Protein AF-A0A4Y2R521-F1 (afdb_monomer)

Foldseek 3Di:
DPPPPDPDPDDDLVLLVVLVVVCVVPVPDDLVVSCVVSVHDSVVSVVSVVCVVCSVPVVPPDDDVVVVVVVVVCVVVVCPPPDPVRDDDPVVVVVVVVVPPPDPPPDPDDDDDDDD

InterPro domains:
  IPR007889 DNA binding HTH domain, Psq-type [PF04218] (6-53)
  IPR009057 Homedomain-like superfamily [SSF46689] (5-58)

Organism: Araneus ventricosus (NCBI:txid182803)

Secondary structure (DSSP, 8-state):
------------HHHHHHHHHHHHT-TTS-HHHHHHHHT--HHHHHHHHHTHHHHHS-TTS---HHHHHHHHHHHHHHHTT--GGG---HHHHHHHHHHS-SS----TT-------

Sequence (116 aa):
MAGIERKLNVLSIDEKMKILKFLDGNPLMKESEIAVKFVVPASTISTIIKNREVVEHSESAFLPDSVCEEWIKDIPALVKGYEPKNIFSADEMGLFYQSVPDKTAMFKDESKAKFV

Solvent-accessible surface area (backbone atoms only — not comparable to full-atom values): 7660 Å² total; per-residue (Å²): 130,85,80,77,80,75,83,76,86,80,75,52,72,70,58,52,50,54,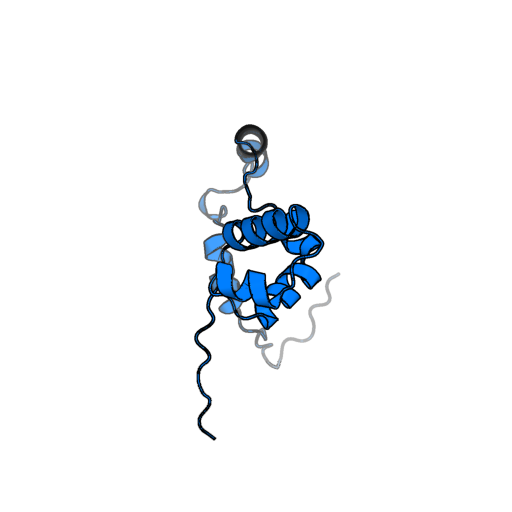51,50,56,51,43,72,76,37,83,86,63,54,63,64,60,51,16,62,75,69,76,39,60,45,71,55,53,55,50,49,62,75,43,37,66,61,63,75,64,45,72,82,73,69,73,54,67,68,60,55,56,55,54,59,68,47,46,66,65,73,50,61,91,60,58,79,93,74,66,74,64,72,80,63,48,59,62,50,59,75,67,50,67,99,60,78,80,72,65,96,75,77,74,76,82,75,84,127

Nearest PDB structures (foldseek):
  1hlv-assembly1_A  TM=6.014E-01  e=9.839E-03  Homo sapiens
  7fby-assembly1_A  TM=5.644E-01  e=4.546E-02  Pyrococcus horikoshii OT3
  7s03-assembly1_A-2  TM=7.501E-01  e=3.079E-01  Homo sapiens
  4a12-assembly1_B  TM=5.986E-01  e=2.543E-01  Staphylococcus aureus
  2cfx-assembly1_C  TM=4.123E-01  e=1.849E-01  Bacillus subtilis

Structure (mmCIF, N/CA/C/O backbone):
data_AF-A0A4Y2R521-F1
#
_entry.id   AF-A0A4Y2R521-F1
#
loop_
_atom_site.group_PDB
_atom_site.id
_atom_site.type_symbol
_atom_site.label_atom_id
_atom_site.label_alt_id
_atom_site.label_comp_id
_atom_site.label_asym_id
_atom_site.label_entity_id
_atom_site.label_seq_id
_atom_site.pdbx_PDB_ins_code
_atom_site.Cartn_x
_atom_site.Cartn_y
_atom_site.Cartn_z
_atom_site.occupancy
_atom_site.B_iso_or_equiv
_atom_site.auth_seq_id
_atom_site.auth_comp_id
_atom_site.auth_asym_id
_atom_site.auth_atom_id
_atom_site.pdbx_PDB_model_num
ATOM 1 N N . MET A 1 1 ? 1.689 -27.270 22.171 1.00 44.91 1 MET A N 1
ATOM 2 C CA . MET A 1 1 ? 0.480 -26.543 21.731 1.00 44.91 1 MET A CA 1
ATOM 3 C C . MET A 1 1 ? 0.561 -26.433 20.222 1.00 44.91 1 MET A C 1
ATOM 5 O O . MET A 1 1 ? 1.540 -25.875 19.745 1.00 44.91 1 MET A O 1
ATOM 9 N N . ALA A 1 2 ? -0.360 -27.059 19.486 1.00 47.50 2 ALA A N 1
ATOM 10 C CA . ALA A 1 2 ? -0.375 -26.975 18.027 1.00 47.50 2 ALA A CA 1
ATOM 11 C C . ALA A 1 2 ? -0.525 -25.503 17.617 1.00 47.50 2 ALA A C 1
ATOM 13 O O . ALA A 1 2 ? -1.413 -24.815 18.123 1.00 47.50 2 ALA A O 1
ATOM 14 N N . GLY A 1 3 ? 0.383 -25.008 16.773 1.00 54.81 3 GLY A N 1
ATOM 15 C CA . GLY A 1 3 ? 0.301 -23.657 16.237 1.00 54.81 3 GLY A CA 1
ATOM 16 C C . GLY A 1 3 ? -0.976 -23.533 15.419 1.00 54.81 3 GLY A C 1
ATOM 17 O O . GLY A 1 3 ? -1.097 -24.148 14.367 1.00 54.81 3 GLY A O 1
ATOM 18 N N . ILE A 1 4 ? -1.948 -22.783 15.931 1.00 64.44 4 ILE A N 1
ATOM 19 C CA . ILE A 1 4 ? -3.143 -22.417 15.176 1.00 64.44 4 ILE A CA 1
ATOM 20 C C . ILE A 1 4 ? -2.663 -21.469 14.080 1.00 64.44 4 ILE A C 1
ATOM 22 O O . ILE A 1 4 ? -2.290 -20.327 14.361 1.00 64.44 4 ILE A O 1
ATOM 26 N N . GLU A 1 5 ? -2.620 -21.954 12.842 1.00 58.66 5 GLU A N 1
ATOM 27 C CA . GLU A 1 5 ? -2.331 -21.119 11.684 1.00 58.66 5 GLU A CA 1
ATOM 28 C C . GLU A 1 5 ? -3.397 -20.024 11.598 1.00 58.66 5 GLU A C 1
ATOM 30 O O . GLU A 1 5 ? -4.580 -20.271 11.346 1.00 58.66 5 GLU A O 1
ATOM 35 N N . ARG A 1 6 ? -2.989 -18.783 11.870 1.00 59.66 6 ARG A N 1
ATOM 36 C CA . ARG A 1 6 ? -3.868 -17.626 11.728 1.00 59.66 6 ARG A CA 1
ATOM 37 C C . ARG A 1 6 ? -4.094 -17.392 10.238 1.00 59.66 6 ARG A C 1
ATOM 39 O O . ARG A 1 6 ? -3.185 -16.928 9.555 1.00 59.66 6 ARG A O 1
ATOM 46 N N . LYS A 1 7 ? -5.309 -17.647 9.744 1.00 62.16 7 LYS A N 1
ATOM 47 C CA . LYS A 1 7 ? -5.750 -17.111 8.449 1.00 62.16 7 LYS A CA 1
ATOM 48 C C . LYS A 1 7 ? -5.759 -15.586 8.554 1.00 62.16 7 LYS A C 1
ATOM 50 O O . LYS A 1 7 ? -6.580 -15.014 9.268 1.00 62.16 7 LYS A O 1
ATOM 55 N N . 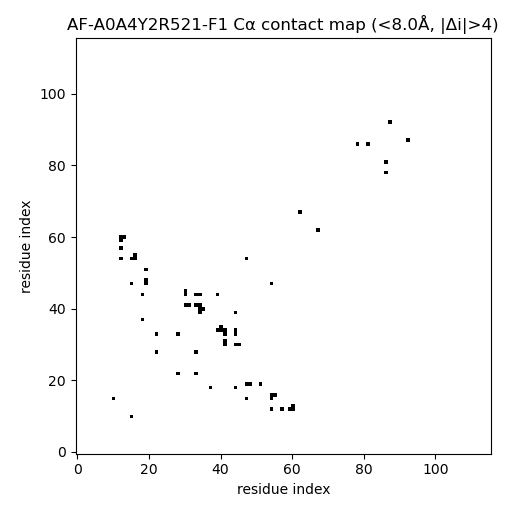LEU A 1 8 ? -4.790 -14.936 7.917 1.00 59.72 8 LEU A N 1
ATOM 56 C CA . LEU A 1 8 ? -4.723 -13.482 7.854 1.00 59.72 8 LEU A CA 1
ATOM 57 C C . LEU A 1 8 ? -5.779 -12.995 6.857 1.00 59.72 8 LEU A C 1
ATOM 59 O O . LEU A 1 8 ? -5.669 -13.261 5.664 1.00 59.72 8 LEU A O 1
ATOM 63 N N . ASN A 1 9 ? -6.788 -12.270 7.343 1.00 68.25 9 ASN A N 1
ATOM 64 C CA . ASN A 1 9 ? -7.682 -11.499 6.480 1.00 68.25 9 ASN A CA 1
ATOM 65 C C . ASN A 1 9 ? -6.913 -10.263 6.003 1.00 68.25 9 ASN A C 1
ATOM 67 O O . ASN A 1 9 ? -6.845 -9.248 6.699 1.00 68.25 9 ASN A O 1
ATOM 71 N N . VAL A 1 10 ? -6.253 -10.391 4.853 1.00 72.94 10 VAL A N 1
ATOM 72 C CA . VAL A 1 10 ? -5.493 -9.301 4.242 1.00 72.94 10 VAL A CA 1
ATOM 73 C C . VAL A 1 10 ? -6.483 -8.308 3.638 1.00 72.94 10 VAL A C 1
ATOM 75 O O . VAL A 1 10 ? -7.135 -8.609 2.647 1.00 72.94 10 VAL A O 1
ATOM 78 N N . LEU A 1 11 ? -6.597 -7.134 4.258 1.00 78.56 11 LEU A N 1
ATOM 79 C CA . LEU A 1 11 ? -7.381 -6.010 3.740 1.00 78.56 11 LEU A CA 1
ATOM 80 C C . LEU A 1 11 ? -6.610 -5.297 2.626 1.00 78.56 11 LEU A C 1
ATOM 82 O O . LEU A 1 11 ? -5.435 -4.949 2.818 1.00 78.56 11 LEU A O 1
ATOM 86 N N . SER A 1 12 ? -7.289 -5.027 1.513 1.00 83.31 12 SER A N 1
ATOM 87 C CA . SER A 1 12 ? -6.773 -4.196 0.424 1.00 83.31 12 SER A CA 1
ATOM 88 C C . SER A 1 12 ? -6.539 -2.754 0.892 1.00 83.31 12 SER A C 1
ATOM 90 O O . SER A 1 12 ? -7.169 -2.272 1.839 1.00 83.31 12 SER A O 1
ATOM 92 N N . ILE A 1 13 ? -5.629 -2.043 0.223 1.00 81.88 13 ILE A N 1
ATOM 93 C CA . ILE A 1 13 ? -5.374 -0.612 0.458 1.00 81.88 13 ILE A CA 1
ATOM 94 C C . ILE A 1 13 ? -6.671 0.193 0.281 1.00 81.88 13 ILE A C 1
ATOM 96 O O . ILE A 1 13 ? -6.996 1.021 1.132 1.00 81.88 13 ILE A O 1
ATOM 100 N N . ASP A 1 14 ? -7.478 -0.137 -0.730 1.00 81.06 14 ASP A N 1
ATOM 101 C CA . ASP A 1 14 ? -8.766 0.519 -0.986 1.00 81.06 14 ASP A CA 1
ATOM 102 C C . ASP A 1 14 ? -9.759 0.3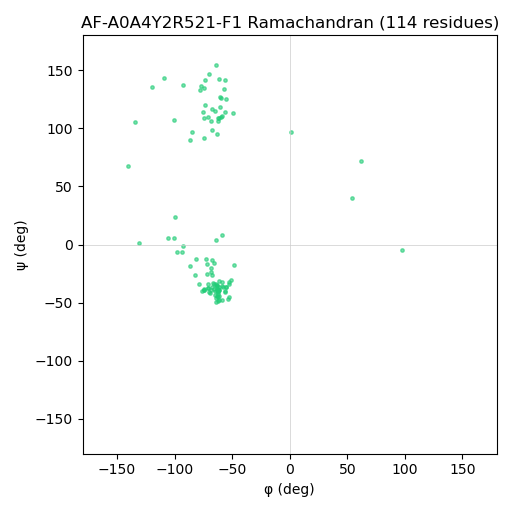49 0.168 1.00 81.06 14 ASP A C 1
ATOM 104 O O . ASP A 1 14 ? -10.508 1.266 0.510 1.00 81.06 14 ASP A O 1
ATOM 108 N N . GLU A 1 15 ? -9.782 -0.833 0.784 1.00 84.12 15 GLU A N 1
ATOM 109 C CA . GLU A 1 15 ? -10.661 -1.130 1.917 1.00 84.12 15 GLU A CA 1
ATOM 110 C C . GLU A 1 15 ? -10.231 -0.347 3.156 1.00 84.12 15 GLU A C 1
ATOM 112 O O . GLU A 1 15 ? -11.071 0.247 3.834 1.00 84.12 15 GLU A O 1
ATOM 117 N N . LYS A 1 16 ? -8.920 -0.264 3.411 1.00 87.56 16 LYS A N 1
ATOM 118 C CA . LYS A 1 16 ? -8.363 0.552 4.498 1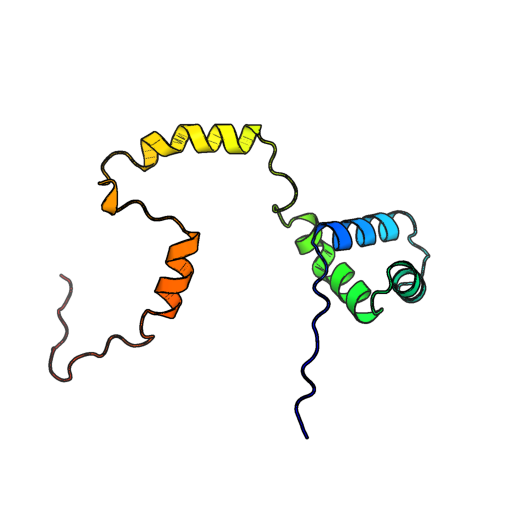.00 87.56 16 LYS A CA 1
ATOM 119 C C . LYS A 1 16 ? -8.663 2.042 4.288 1.00 87.56 16 LYS A C 1
ATOM 121 O O . LYS A 1 16 ? -9.059 2.711 5.238 1.00 87.56 16 LYS A O 1
ATOM 126 N N . MET A 1 17 ? -8.576 2.543 3.054 1.00 85.06 17 MET A N 1
ATOM 127 C CA . MET A 1 17 ? -8.919 3.931 2.712 1.00 85.06 17 MET A CA 1
ATOM 128 C C . MET A 1 17 ? -10.411 4.235 2.887 1.00 85.06 17 MET A C 1
ATOM 130 O O . MET A 1 17 ? -10.770 5.310 3.365 1.00 85.06 17 MET A O 1
ATOM 134 N N . LYS A 1 18 ? -11.303 3.294 2.550 1.00 88.25 18 LYS A N 1
ATOM 135 C CA . LYS A 1 18 ? -12.746 3.435 2.826 1.00 88.25 18 LYS A CA 1
ATOM 136 C C . LYS A 1 18 ? -13.027 3.535 4.326 1.00 88.25 18 LYS A C 1
ATOM 138 O O . LYS A 1 18 ? -13.860 4.344 4.727 1.00 88.25 18 LYS A O 1
ATOM 143 N N . ILE A 1 19 ? -12.322 2.749 5.141 1.00 88.56 19 ILE A N 1
ATOM 144 C CA . ILE A 1 19 ? -12.429 2.794 6.605 1.00 88.56 19 ILE A CA 1
ATOM 145 C C . ILE A 1 19 ? -11.957 4.153 7.143 1.00 88.56 19 ILE A C 1
ATOM 147 O O . ILE A 1 19 ? -12.672 4.757 7.939 1.00 88.56 19 ILE A O 1
ATOM 151 N N . LEU A 1 20 ? -10.809 4.666 6.678 1.00 87.62 20 LEU A N 1
ATOM 152 C CA . LEU A 1 20 ? -10.283 5.977 7.089 1.00 87.62 20 LEU A CA 1
ATOM 153 C C . LEU A 1 20 ? -11.231 7.126 6.717 1.00 87.62 20 LEU A C 1
ATOM 155 O O . LEU A 1 20 ? -11.622 7.899 7.584 1.00 87.62 20 LEU A O 1
ATOM 159 N N . LYS A 1 21 ? -11.728 7.166 5.474 1.00 88.06 21 LYS A N 1
ATOM 160 C CA . LYS A 1 21 ? -12.721 8.173 5.051 1.00 88.06 21 LYS A CA 1
ATOM 161 C C . LYS A 1 21 ? -13.994 8.134 5.901 1.00 88.06 21 LYS A C 1
ATOM 163 O O . LYS A 1 21 ? -14.605 9.167 6.165 1.00 88.06 21 LYS A O 1
ATOM 168 N N . PHE A 1 22 ? -14.418 6.939 6.314 1.00 87.25 22 PHE A N 1
ATOM 169 C CA . PHE A 1 22 ? -15.591 6.774 7.167 1.00 87.25 22 PHE A CA 1
ATOM 170 C C . PHE A 1 22 ? -15.344 7.260 8.604 1.00 87.25 22 PHE A C 1
ATOM 172 O O . PHE A 1 22 ? -16.244 7.854 9.200 1.00 87.25 22 PHE A O 1
ATOM 179 N N . LEU A 1 23 ? -14.139 7.029 9.138 1.00 85.56 23 LEU A N 1
ATOM 180 C CA . LEU A 1 23 ? -13.688 7.547 10.433 1.00 85.56 23 LEU A CA 1
ATOM 181 C C . LEU A 1 23 ? -13.658 9.079 10.440 1.00 85.56 23 LEU A C 1
ATOM 183 O O . LEU A 1 23 ? -14.244 9.690 11.331 1.00 85.56 23 LEU A O 1
ATOM 187 N N . ASP A 1 24 ? -13.066 9.693 9.415 1.00 86.44 24 ASP A N 1
ATOM 188 C CA . ASP A 1 24 ? -12.959 11.154 9.306 1.00 86.44 24 ASP A CA 1
ATOM 189 C C . ASP A 1 24 ? -14.334 11.829 9.195 1.00 86.44 24 ASP A C 1
ATOM 191 O O . ASP A 1 24 ? -14.564 12.899 9.759 1.00 86.44 24 ASP A O 1
ATOM 195 N N . GLY A 1 25 ? -15.288 11.178 8.521 1.00 85.81 25 GLY A N 1
ATOM 196 C CA . GLY A 1 25 ? -16.676 11.636 8.447 1.00 85.81 25 GLY A CA 1
ATOM 197 C C . GLY A 1 25 ? -17.484 11.450 9.740 1.00 85.81 25 GLY A C 1
ATOM 198 O O . GLY A 1 25 ? -18.584 11.990 9.839 1.00 85.81 25 GLY A O 1
ATOM 199 N N . ASN A 1 26 ? -16.983 10.686 10.720 1.00 84.12 26 ASN A N 1
ATOM 200 C CA . ASN A 1 26 ? -17.700 10.343 11.955 1.00 84.12 26 ASN A CA 1
A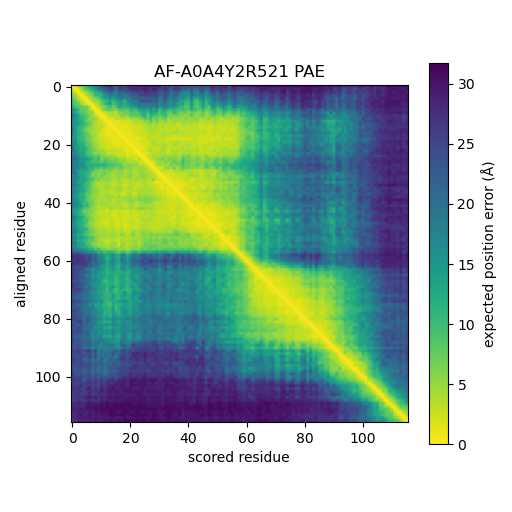TOM 201 C C . ASN A 1 26 ? -16.770 10.353 13.189 1.00 84.12 26 ASN A C 1
ATOM 203 O O . ASN A 1 26 ? -16.570 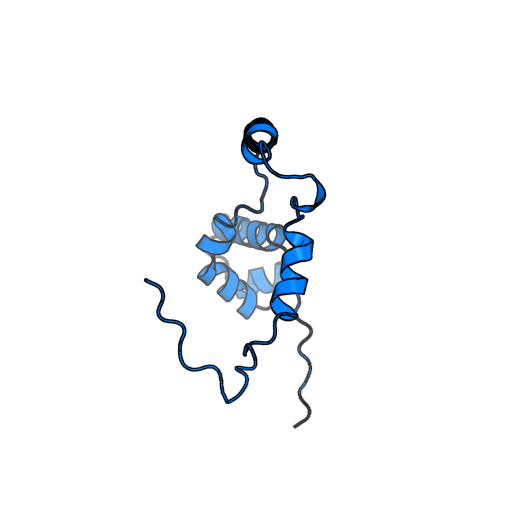9.311 13.820 1.00 84.12 26 ASN A O 1
ATOM 207 N N . PRO A 1 27 ? -16.258 11.524 13.610 1.00 80.25 27 PRO A N 1
ATOM 208 C CA . PRO A 1 27 ? -15.209 11.631 14.633 1.00 80.25 27 PRO A CA 1
ATOM 209 C C . PRO A 1 27 ? -15.617 11.165 16.044 1.00 80.25 27 PRO A C 1
ATOM 211 O O . PRO A 1 27 ? -14.759 10.946 16.893 1.00 80.25 27 PRO A O 1
ATOM 214 N N . LEU A 1 28 ? -16.918 11.025 16.322 1.00 79.12 28 LEU A N 1
ATOM 215 C CA . LEU A 1 28 ? -17.444 10.587 17.624 1.00 79.12 28 LEU A CA 1
ATOM 216 C C . LEU A 1 28 ? -17.785 9.089 17.671 1.00 79.12 28 LEU A C 1
ATOM 218 O O . LEU A 1 28 ? -18.161 8.576 18.727 1.00 79.12 28 LEU A O 1
ATOM 222 N N . MET A 1 29 ? -17.707 8.390 16.537 1.00 79.19 29 MET A N 1
ATOM 223 C CA . MET A 1 29 ? -18.085 6.984 16.455 1.00 79.19 29 MET A CA 1
ATOM 224 C C . MET A 1 29 ? -16.983 6.105 17.047 1.00 79.19 29 MET A C 1
ATOM 226 O O . MET A 1 29 ? -15.796 6.303 16.797 1.00 79.19 29 MET A O 1
ATOM 230 N N . LYS A 1 30 ? -17.369 5.111 17.848 1.00 85.50 30 LYS A N 1
ATOM 231 C CA . LYS A 1 30 ? -16.403 4.211 18.487 1.00 85.50 30 LYS A CA 1
ATOM 232 C C . LYS A 1 30 ? -15.821 3.240 17.463 1.00 85.50 30 LYS A C 1
ATOM 234 O O . LYS A 1 30 ? -16.556 2.677 16.651 1.00 85.50 30 LYS A O 1
ATOM 239 N N . GLU A 1 31 ? -14.527 2.940 17.583 1.00 83.62 31 GLU A N 1
ATOM 240 C CA . GLU A 1 31 ? -13.840 1.937 16.749 1.00 83.62 31 GLU A CA 1
ATOM 241 C C . GLU A 1 31 ? -14.564 0.579 16.756 1.00 83.62 31 GLU A C 1
ATOM 243 O O . GLU A 1 31 ? -14.624 -0.103 15.735 1.00 83.62 31 GLU A O 1
ATOM 248 N N . SER A 1 32 ? -15.183 0.211 17.884 1.00 80.00 32 SER A N 1
ATOM 249 C CA . SER A 1 32 ? -15.979 -1.012 18.030 1.00 80.00 32 SER A CA 1
ATOM 250 C C . SER A 1 32 ? -17.227 -1.043 17.146 1.00 80.00 32 SER A C 1
ATOM 252 O O . SER A 1 32 ? -17.622 -2.107 16.686 1.00 80.00 32 SER A O 1
ATOM 254 N N . GLU A 1 33 ? -17.864 0.101 16.902 1.00 84.81 33 GLU A N 1
ATOM 255 C CA . GLU A 1 33 ? -19.058 0.182 16.053 1.00 84.81 33 GLU A CA 1
ATOM 256 C C . GLU A 1 33 ? -18.678 0.142 14.567 1.00 84.81 33 GLU A C 1
ATOM 258 O O . GLU A 1 33 ? -19.378 -0.454 13.749 1.00 84.81 33 GLU A O 1
ATOM 263 N N . ILE A 1 34 ? -17.525 0.715 14.222 1.00 85.00 34 ILE A N 1
ATOM 264 C CA . ILE A 1 34 ? -16.956 0.678 12.869 1.00 85.00 34 ILE A CA 1
ATOM 265 C C . ILE A 1 34 ? -16.468 -0.735 12.537 1.00 85.00 34 ILE A C 1
ATOM 267 O O . ILE A 1 34 ? -16.746 -1.244 11.454 1.00 85.00 34 ILE A O 1
ATOM 271 N N . ALA A 1 35 ? -15.836 -1.412 13.492 1.00 86.81 35 ALA A N 1
ATOM 272 C CA . ALA A 1 35 ? -15.458 -2.817 13.389 1.00 86.81 35 ALA A CA 1
ATOM 273 C C . ALA A 1 35 ? -16.647 -3.712 12.996 1.00 86.81 35 ALA A C 1
ATOM 275 O O . ALA A 1 35 ? -16.541 -4.530 12.081 1.00 86.81 35 ALA A O 1
ATOM 276 N N . VAL A 1 36 ? -17.810 -3.499 13.625 1.00 87.00 36 VAL A N 1
ATOM 277 C CA . VAL A 1 36 ? -19.049 -4.216 13.287 1.00 87.00 36 VAL A CA 1
ATOM 278 C C . VAL A 1 36 ? -19.517 -3.882 11.869 1.00 87.00 36 VAL A C 1
ATOM 280 O O . VAL A 1 36 ? -19.872 -4.792 11.124 1.00 87.00 36 VAL A O 1
ATOM 283 N N . LYS A 1 37 ? -19.477 -2.604 11.463 1.00 86.38 37 LYS A N 1
ATOM 284 C CA . LYS A 1 37 ? -19.897 -2.175 10.116 1.00 86.38 37 LYS A CA 1
ATOM 285 C C . LYS A 1 37 ? -19.054 -2.771 8.994 1.00 86.38 37 LYS A C 1
ATOM 287 O O . LYS A 1 37 ? -19.602 -3.139 7.961 1.00 86.38 37 LYS A O 1
ATOM 292 N N . PHE A 1 38 ? -17.741 -2.849 9.188 1.00 85.94 38 PHE A N 1
ATOM 293 C CA . PHE A 1 38 ? -16.818 -3.359 8.174 1.00 85.94 38 PHE A CA 1
ATOM 294 C C . PHE A 1 38 ? -16.547 -4.864 8.310 1.00 85.94 38 PHE A C 1
ATOM 296 O O . PHE A 1 38 ? -15.836 -5.417 7.481 1.00 85.94 38 PHE A O 1
ATOM 303 N N . VAL A 1 39 ? -17.122 -5.544 9.314 1.00 84.31 39 VAL A N 1
ATOM 304 C CA . VAL A 1 39 ? -16.843 -6.961 9.635 1.00 84.31 39 VAL A CA 1
ATOM 305 C C . VAL A 1 39 ? -15.335 -7.192 9.827 1.00 84.31 39 VAL A C 1
ATOM 307 O O . VAL A 1 39 ? -14.746 -8.184 9.400 1.00 84.31 39 VAL A O 1
ATOM 310 N N . VAL A 1 40 ? -14.686 -6.230 10.479 1.00 84.31 40 VAL A N 1
ATOM 311 C CA . VAL A 1 40 ? -13.244 -6.206 10.726 1.00 84.31 40 VAL A CA 1
ATOM 312 C C . VAL A 1 40 ? -13.026 -6.181 12.236 1.00 84.31 40 VAL A C 1
ATOM 314 O O . VAL A 1 40 ? -13.697 -5.417 12.924 1.00 84.31 40 VAL A O 1
ATOM 317 N N . PRO A 1 41 ? -12.101 -6.981 12.797 1.00 86.19 41 PRO A N 1
ATOM 318 C CA . PRO A 1 41 ? -11.813 -6.931 14.226 1.00 86.19 41 PRO A CA 1
ATOM 319 C C . PRO A 1 41 ? -11.420 -5.521 14.680 1.00 86.19 41 PRO A C 1
ATOM 321 O O . PRO A 1 41 ? -10.656 -4.837 13.999 1.00 86.19 41 PRO A O 1
ATOM 324 N N . ALA A 1 42 ? -11.870 -5.107 15.867 1.00 85.81 42 ALA A N 1
ATOM 325 C CA . ALA A 1 42 ? -11.536 -3.789 16.419 1.00 85.81 42 ALA A CA 1
ATOM 326 C C . ALA A 1 42 ? -10.017 -3.552 16.494 1.00 85.81 42 ALA A C 1
ATOM 328 O O . ALA A 1 42 ? -9.547 -2.470 16.166 1.00 85.81 42 ALA A O 1
ATOM 329 N N . SER A 1 43 ? -9.238 -4.597 16.799 1.00 86.00 43 SER A N 1
ATOM 330 C CA . SER A 1 43 ? -7.771 -4.550 16.772 1.00 86.00 43 SER A CA 1
ATOM 331 C C . SER A 1 43 ? -7.210 -4.106 15.419 1.00 86.00 43 SER A C 1
ATOM 333 O O . SER A 1 43 ? -6.216 -3.391 15.367 1.00 86.00 43 SER A O 1
ATOM 335 N N . THR A 1 44 ? -7.846 -4.521 14.324 1.00 87.94 44 THR A N 1
ATOM 336 C CA . THR A 1 44 ? -7.429 -4.185 12.964 1.00 87.94 44 THR A CA 1
ATOM 337 C C . THR A 1 44 ? -7.766 -2.737 12.626 1.00 87.94 44 THR A C 1
ATOM 339 O O . THR A 1 44 ? -6.935 -2.065 12.022 1.00 87.94 44 THR A 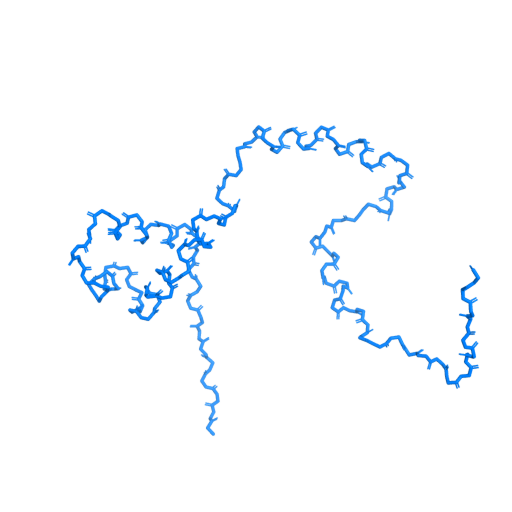O 1
ATOM 342 N N . ILE A 1 45 ? -8.920 -2.228 13.070 1.00 89.69 45 ILE A N 1
ATOM 343 C CA . ILE A 1 45 ? -9.271 -0.804 12.948 1.00 89.69 45 ILE A CA 1
ATOM 344 C C . ILE A 1 45 ? -8.230 0.060 13.672 1.00 89.69 45 ILE A C 1
ATOM 346 O O . ILE A 1 45 ? -7.672 0.972 13.066 1.00 89.69 45 ILE A O 1
ATOM 350 N N . SER A 1 46 ? -7.871 -0.286 14.912 1.00 89.88 46 SER A N 1
ATOM 351 C CA . SER A 1 46 ? -6.847 0.452 15.661 1.00 89.88 46 SER A CA 1
ATOM 352 C C . SER A 1 46 ? -5.475 0.403 14.976 1.00 89.88 46 SER A C 1
ATOM 354 O O . SER A 1 46 ? -4.743 1.391 14.976 1.00 89.88 46 SER A O 1
ATOM 356 N N . THR A 1 47 ? -5.094 -0.733 14.378 1.00 89.19 47 THR A N 1
ATOM 357 C CA . THR A 1 47 ? -3.848 -0.835 13.598 1.00 89.19 47 THR A CA 1
ATOM 358 C C . THR A 1 47 ? -3.886 0.042 12.346 1.00 89.19 47 THR A C 1
ATOM 360 O O . THR A 1 47 ? -2.880 0.673 12.032 1.00 89.19 47 THR A O 1
ATOM 363 N N . ILE A 1 48 ? -5.022 0.113 11.647 1.00 88.19 48 ILE A N 1
ATOM 364 C CA . ILE A 1 48 ? -5.196 0.980 10.472 1.00 88.19 48 ILE A CA 1
ATOM 365 C C . ILE A 1 48 ? -5.058 2.452 10.868 1.00 88.19 48 ILE A C 1
ATOM 367 O O . ILE A 1 48 ? -4.335 3.180 10.200 1.00 88.19 48 ILE A O 1
ATOM 371 N N . ILE A 1 49 ? -5.668 2.868 11.981 1.00 88.25 49 ILE A N 1
ATOM 372 C CA . ILE A 1 49 ? -5.565 4.243 12.496 1.00 88.25 49 ILE A CA 1
ATOM 373 C C . ILE A 1 49 ? -4.116 4.584 12.864 1.00 88.25 49 ILE A C 1
ATOM 375 O O . ILE A 1 49 ? -3.613 5.641 12.491 1.00 88.25 49 ILE A O 1
ATOM 379 N N . LYS A 1 50 ? -3.411 3.674 13.551 1.00 89.62 50 LYS A N 1
ATOM 380 C CA . LYS A 1 50 ? -1.991 3.858 13.906 1.00 89.62 50 LYS A CA 1
ATOM 381 C C . LYS A 1 50 ? -1.088 3.986 12.681 1.00 89.62 50 LYS A C 1
ATOM 383 O O . LYS A 1 50 ? -0.141 4.759 12.710 1.00 89.62 50 LYS A O 1
ATOM 388 N N . ASN A 1 51 ? -1.394 3.245 11.619 1.00 86.50 51 ASN A N 1
ATOM 389 C CA . ASN A 1 51 ? -0.637 3.248 10.371 1.00 86.50 51 ASN A CA 1
ATOM 390 C C . ASN A 1 51 ? -1.293 4.128 9.291 1.00 86.50 51 ASN A C 1
ATOM 392 O O . ASN A 1 51 ? -1.066 3.890 8.105 1.00 86.50 51 ASN A O 1
ATOM 396 N N . ARG A 1 52 ? -2.112 5.123 9.673 1.00 86.12 52 ARG A N 1
ATOM 397 C CA . ARG A 1 52 ? -2.893 5.934 8.722 1.00 86.12 52 ARG A CA 1
ATOM 398 C C . ARG A 1 52 ? -2.032 6.617 7.669 1.00 86.12 52 ARG A C 1
ATOM 400 O O . ARG A 1 52 ? -2.387 6.585 6.502 1.00 86.12 52 ARG A O 1
ATOM 407 N N . GLU A 1 53 ? -0.870 7.138 8.059 1.00 82.75 53 GLU A N 1
ATOM 408 C CA . GLU A 1 53 ? 0.041 7.819 7.136 1.00 82.75 53 GLU A CA 1
ATOM 409 C C . GLU A 1 53 ? 0.539 6.864 6.055 1.00 82.75 53 GLU A C 1
ATOM 411 O O . GLU A 1 53 ? 0.540 7.208 4.881 1.00 82.75 53 GLU A O 1
ATOM 416 N N . VAL A 1 54 ? 0.887 5.635 6.434 1.00 83.12 54 VAL A N 1
ATOM 417 C CA . VAL A 1 54 ? 1.342 4.606 5.495 1.00 83.12 54 VAL A CA 1
ATOM 418 C C . VAL A 1 54 ? 0.218 4.189 4.546 1.00 83.12 54 VAL A C 1
ATOM 420 O O . VAL A 1 54 ? 0.490 3.873 3.398 1.00 83.12 54 VAL A O 1
ATOM 423 N N . VAL A 1 55 ? -1.038 4.186 4.999 1.00 80.81 55 VAL A N 1
ATOM 424 C CA . VAL A 1 55 ? -2.201 3.849 4.159 1.00 80.81 55 VAL A CA 1
ATOM 425 C C . VAL A 1 55 ? -2.575 4.999 3.217 1.00 80.81 55 VAL A C 1
ATOM 427 O O . VAL A 1 55 ? -2.898 4.753 2.060 1.00 80.81 55 VAL A O 1
ATOM 430 N N . GLU A 1 56 ? -2.520 6.244 3.691 1.00 76.38 56 GLU A N 1
ATOM 431 C CA . GLU A 1 56 ? -2.829 7.445 2.903 1.00 76.38 56 GLU A CA 1
ATOM 432 C C . GLU A 1 56 ? -1.754 7.733 1.849 1.00 76.38 56 GLU A C 1
ATOM 434 O O . GLU A 1 56 ? -2.083 8.132 0.735 1.00 76.38 56 GLU A O 1
ATOM 439 N N . HIS A 1 57 ? -0.485 7.493 2.188 1.00 71.56 57 HIS A N 1
ATOM 440 C CA . HIS A 1 57 ? 0.666 7.744 1.320 1.00 71.56 57 HIS A CA 1
ATOM 441 C C . HIS A 1 57 ? 1.193 6.478 0.637 1.00 71.56 57 HIS A C 1
ATOM 443 O O . HIS A 1 57 ? 2.221 6.542 -0.032 1.00 71.56 57 HIS A O 1
ATOM 449 N N . SER A 1 58 ? 0.539 5.316 0.781 1.00 66.50 58 SER A N 1
ATOM 450 C CA . SER A 1 58 ? 0.898 4.164 -0.048 1.00 66.50 58 SER A CA 1
ATOM 451 C C . SER A 1 58 ? 0.513 4.472 -1.494 1.00 66.50 58 SER A C 1
ATOM 453 O O . SER A 1 58 ? -0.644 4.312 -1.881 1.00 66.50 58 SER A O 1
ATOM 455 N N . GLU A 1 59 ? 1.499 4.897 -2.286 1.00 56.69 59 GLU A N 1
ATOM 456 C CA . GLU A 1 59 ? 1.426 5.317 -3.699 1.00 56.69 59 GLU A CA 1
ATOM 457 C C . GLU A 1 59 ? 0.899 4.245 -4.674 1.00 56.69 59 GLU A C 1
ATOM 459 O O . GLU A 1 59 ? 0.914 4.429 -5.886 1.00 56.69 59 GLU A O 1
ATOM 464 N N . SER A 1 60 ? 0.398 3.112 -4.178 1.00 60.34 60 SER A N 1
ATOM 465 C CA . SER A 1 60 ? -0.245 2.103 -5.022 1.00 60.34 60 SER A CA 1
ATOM 466 C C . SER A 1 60 ? -1.617 2.553 -5.537 1.00 60.34 60 SER A C 1
ATOM 468 O O . SER A 1 60 ? -2.140 1.941 -6.469 1.00 60.34 60 SER A O 1
ATOM 470 N N . ALA A 1 61 ? -2.223 3.582 -4.940 1.00 60.09 61 ALA A N 1
ATOM 471 C CA . ALA A 1 61 ? -3.495 4.118 -5.396 1.00 60.09 61 ALA A CA 1
ATOM 472 C C . ALA A 1 61 ? -3.270 5.169 -6.496 1.00 60.09 61 ALA A C 1
ATOM 474 O O . ALA A 1 61 ? -3.175 6.361 -6.225 1.00 60.09 61 ALA A O 1
ATOM 475 N N . PHE A 1 62 ? -3.243 4.684 -7.739 1.00 62.09 62 PHE A N 1
ATOM 476 C CA . PHE A 1 62 ? -3.475 5.457 -8.962 1.00 62.09 62 PHE A CA 1
ATOM 477 C C . PHE A 1 62 ? -2.463 6.588 -9.211 1.00 62.09 62 PHE A C 1
ATOM 479 O O . PHE A 1 62 ? -2.795 7.774 -9.153 1.00 62.09 62 PHE A O 1
ATOM 486 N N . LEU A 1 63 ? -1.228 6.218 -9.567 1.00 64.88 63 LEU A N 1
ATOM 487 C CA . LEU A 1 63 ? -0.405 7.122 -10.370 1.00 64.88 63 LEU A CA 1
ATOM 488 C C . LEU A 1 63 ? -1.209 7.471 -11.634 1.00 64.88 63 LEU A C 1
ATOM 490 O O . LEU A 1 63 ? -1.677 6.550 -12.308 1.00 64.88 63 LEU A O 1
ATOM 494 N N . PRO A 1 64 ? -1.429 8.759 -11.948 1.00 75.44 64 PRO A N 1
ATOM 495 C CA . PRO A 1 64 ? -2.140 9.122 -13.161 1.00 75.44 64 PRO A CA 1
ATOM 496 C C . PRO A 1 64 ? -1.350 8.620 -14.370 1.00 75.44 64 PRO A C 1
ATOM 498 O O . PRO A 1 64 ? -0.118 8.702 -14.380 1.00 75.44 64 PRO A O 1
ATOM 501 N N . ASP A 1 65 ? -2.058 8.150 -15.399 1.00 77.50 65 ASP A N 1
ATOM 502 C CA . ASP A 1 65 ? -1.449 7.588 -16.613 1.00 77.50 65 ASP A CA 1
ATOM 503 C C . ASP A 1 65 ? -0.383 8.521 -17.213 1.00 77.50 65 ASP A C 1
ATOM 505 O O . ASP A 1 65 ? 0.637 8.062 -17.714 1.00 77.50 65 ASP A O 1
ATOM 509 N N . SER A 1 66 ? -0.545 9.838 -17.048 1.00 80.50 66 SER A N 1
ATOM 510 C CA . SER A 1 66 ? 0.415 10.858 -17.479 1.00 80.50 66 SER A CA 1
ATOM 511 C C . SER A 1 66 ? 1.818 10.722 -16.869 1.00 80.50 66 SER A C 1
ATOM 513 O O . SER A 1 66 ? 2.799 11.014 -17.547 1.00 80.50 66 SER A O 1
ATOM 515 N N . VAL A 1 67 ? 1.937 10.297 -15.605 1.00 81.56 67 VAL A N 1
ATOM 516 C CA . VAL A 1 67 ? 3.240 10.094 -14.939 1.00 81.56 67 VAL A CA 1
ATOM 517 C C . VAL A 1 67 ? 3.900 8.817 -15.459 1.00 81.56 67 VAL A C 1
ATOM 519 O O . VAL A 1 67 ? 5.102 8.801 -15.724 1.00 81.56 67 VAL A O 1
ATOM 522 N N . CYS A 1 68 ? 3.106 7.766 -15.682 1.00 80.62 68 CYS A N 1
ATOM 523 C CA . CYS A 1 68 ? 3.570 6.537 -16.321 1.00 80.62 68 CYS A CA 1
ATOM 524 C C . CYS A 1 68 ? 4.060 6.812 -17.752 1.00 80.62 68 CYS A C 1
ATOM 526 O O . CYS A 1 68 ? 5.129 6.348 -18.141 1.00 80.62 68 CYS A O 1
ATOM 528 N N . GLU A 1 69 ? 3.316 7.605 -18.524 1.00 86.25 69 GLU A N 1
ATOM 529 C CA . GLU A 1 69 ? 3.681 8.009 -19.884 1.00 86.25 69 GLU A CA 1
ATOM 530 C C . GLU A 1 69 ? 4.971 8.836 -19.938 1.00 86.25 69 GLU A C 1
ATOM 532 O O . GLU A 1 69 ? 5.738 8.705 -20.892 1.00 86.25 69 GLU A O 1
ATOM 537 N N . GLU A 1 70 ? 5.220 9.690 -18.943 1.00 88.81 70 GLU A N 1
ATOM 538 C CA . GLU A 1 70 ? 6.480 10.428 -18.821 1.00 88.81 70 GLU A CA 1
ATOM 539 C C . GLU A 1 70 ? 7.653 9.471 -18.590 1.00 88.81 70 GLU A C 1
ATOM 541 O O . GLU A 1 70 ? 8.614 9.488 -19.356 1.00 88.81 70 GLU A O 1
ATOM 546 N N . TRP A 1 71 ? 7.527 8.548 -17.635 1.00 85.69 71 TRP A N 1
ATOM 547 C CA . TRP A 1 71 ? 8.554 7.541 -17.353 1.00 85.69 71 TRP A CA 1
ATOM 548 C C . TRP A 1 71 ? 8.838 6.607 -18.536 1.00 85.69 71 TRP A C 1
ATOM 550 O O . TRP A 1 71 ? 9.992 6.275 -18.812 1.00 85.69 71 TRP A O 1
ATOM 560 N N . ILE A 1 72 ? 7.803 6.192 -19.274 1.00 87.50 72 ILE A N 1
ATOM 561 C CA . ILE A 1 72 ? 7.956 5.316 -20.445 1.00 87.50 72 ILE A CA 1
ATOM 562 C C . ILE A 1 72 ? 8.816 5.982 -21.533 1.00 87.50 72 ILE A C 1
ATOM 564 O O . ILE A 1 72 ? 9.548 5.283 -22.239 1.00 87.50 72 ILE A O 1
ATOM 568 N N . LYS A 1 73 ? 8.788 7.317 -21.657 1.00 91.12 73 LYS A N 1
ATOM 569 C CA . LYS A 1 73 ? 9.620 8.052 -22.630 1.00 91.12 73 LYS A CA 1
ATOM 570 C C . LYS A 1 73 ? 11.112 7.982 -22.313 1.00 91.12 73 LYS A C 1
ATOM 572 O O . LYS A 1 73 ? 11.914 8.055 -23.243 1.00 91.12 73 LYS A O 1
ATOM 577 N N . ASP A 1 74 ? 11.477 7.786 -21.049 1.00 90.75 74 ASP A N 1
ATOM 578 C CA . ASP A 1 74 ? 12.873 7.722 -20.610 1.00 90.75 74 ASP A CA 1
ATOM 579 C C . ASP A 1 74 ? 13.473 6.311 -20.730 1.00 90.75 74 ASP A C 1
ATOM 581 O O . ASP A 1 74 ? 14.696 6.158 -20.821 1.00 90.75 74 ASP A O 1
ATOM 585 N N . ILE A 1 75 ? 12.640 5.265 -20.826 1.00 88.56 75 ILE A N 1
ATOM 586 C CA . ILE A 1 75 ? 13.095 3.867 -20.951 1.00 88.56 75 ILE A CA 1
ATOM 587 C C . ILE A 1 75 ? 14.078 3.653 -22.117 1.00 88.56 75 ILE A C 1
ATOM 589 O O . ILE A 1 75 ? 15.129 3.046 -21.894 1.00 88.56 75 ILE A O 1
ATOM 593 N N . PRO A 1 76 ? 13.834 4.152 -23.346 1.00 89.75 76 PRO A N 1
ATOM 594 C CA . PRO A 1 76 ? 14.781 3.994 -24.449 1.00 89.75 76 PRO A CA 1
ATOM 595 C C . PRO A 1 76 ? 16.163 4.600 -24.171 1.00 89.75 76 PRO A C 1
ATOM 597 O O . PRO A 1 76 ? 17.169 4.078 -24.654 1.00 89.75 76 PRO A O 1
ATOM 600 N N . ALA A 1 77 ? 16.232 5.686 -23.393 1.00 91.25 77 ALA A N 1
ATOM 601 C CA . ALA A 1 77 ? 17.495 6.300 -22.998 1.00 91.25 77 ALA A CA 1
ATOM 602 C C . ALA A 1 77 ? 18.221 5.464 -21.932 1.00 91.25 77 ALA A C 1
ATOM 604 O O . ALA A 1 77 ? 19.436 5.301 -22.023 1.00 91.25 77 ALA A O 1
ATOM 605 N N . LEU A 1 78 ? 17.481 4.888 -20.978 1.00 87.44 78 LEU A N 1
ATOM 606 C CA . LEU A 1 78 ? 18.020 4.020 -19.923 1.00 87.44 78 LEU A CA 1
ATOM 607 C C . LEU A 1 78 ? 18.557 2.688 -20.465 1.00 87.44 78 LEU A C 1
ATOM 609 O O . LEU A 1 78 ? 19.575 2.186 -19.997 1.00 87.44 78 LEU A O 1
ATOM 613 N N . VAL A 1 79 ? 17.891 2.129 -21.474 1.00 89.38 79 VAL A N 1
ATOM 614 C CA . VAL A 1 79 ? 18.251 0.844 -22.091 1.00 89.38 79 VAL A CA 1
ATOM 615 C C . VAL A 1 79 ? 19.386 0.987 -23.118 1.00 89.38 79 VAL A C 1
ATOM 617 O O . VAL A 1 79 ? 20.003 0.002 -23.534 1.00 89.38 79 VAL A O 1
ATOM 620 N N . LYS A 1 80 ? 19.726 2.216 -23.523 1.00 91.81 80 LYS A N 1
ATOM 621 C CA . LYS A 1 80 ? 20.773 2.472 -24.514 1.00 91.81 80 LYS A CA 1
ATOM 622 C C . LYS A 1 80 ? 22.132 1.948 -24.035 1.00 91.81 80 LYS A C 1
ATOM 624 O O . LYS A 1 80 ? 22.697 2.439 -23.066 1.00 91.81 80 LYS A O 1
ATOM 629 N N . GLY A 1 81 ? 22.694 1.000 -24.786 1.00 90.00 81 GLY A N 1
ATOM 630 C CA . GLY A 1 81 ? 24.002 0.400 -24.498 1.00 90.00 81 GLY A CA 1
ATOM 631 C C . GLY A 1 81 ? 23.937 -0.936 -23.754 1.00 90.00 81 GLY A C 1
ATOM 632 O O . GLY A 1 81 ? 24.972 -1.582 -23.610 1.00 90.00 81 GLY A O 1
ATOM 633 N N . TYR A 1 82 ? 22.745 -1.385 -23.352 1.00 89.81 82 TYR A N 1
ATOM 634 C CA . TYR A 1 82 ? 22.531 -2.736 -22.841 1.00 89.81 82 TYR A CA 1
ATOM 635 C C . TYR A 1 82 ? 22.109 -3.676 -23.973 1.00 89.81 82 TYR A C 1
ATOM 637 O O . TYR A 1 82 ? 21.285 -3.336 -24.822 1.00 89.81 82 TYR A O 1
ATOM 645 N N . GLU A 1 83 ? 22.673 -4.883 -23.993 1.00 88.62 83 GLU A N 1
ATOM 646 C CA . GLU A 1 83 ? 22.165 -5.945 -24.860 1.00 88.62 83 GLU A CA 1
ATOM 647 C C . GLU A 1 83 ? 20.795 -6.426 -24.354 1.00 88.62 83 GLU A C 1
ATOM 649 O O . GLU A 1 83 ? 20.607 -6.501 -23.139 1.00 88.62 83 GLU A O 1
ATOM 654 N N . PRO A 1 84 ? 19.865 -6.844 -25.236 1.00 85.50 84 PRO A N 1
ATOM 655 C CA . PRO A 1 84 ? 18.535 -7.302 -24.825 1.00 85.50 84 PRO A CA 1
ATOM 656 C C . PRO A 1 84 ? 18.549 -8.404 -23.759 1.00 85.50 84 PRO A C 1
ATOM 658 O O . PRO A 1 84 ? 17.689 -8.438 -22.889 1.00 85.50 84 PRO A O 1
ATOM 661 N N . LYS A 1 85 ? 19.570 -9.271 -23.784 1.00 85.44 85 LYS A N 1
ATOM 662 C CA . LYS A 1 85 ? 19.770 -10.355 -22.809 1.00 85.44 85 LYS A CA 1
ATOM 663 C C . LYS A 1 85 ? 20.110 -9.881 -21.387 1.00 85.44 85 LYS A C 1
ATOM 665 O O . LYS A 1 85 ? 20.107 -10.695 -20.476 1.00 85.44 85 LYS A O 1
ATOM 670 N N . ASN A 1 86 ? 20.457 -8.603 -21.223 1.00 83.00 86 ASN A N 1
ATOM 671 C CA . ASN A 1 86 ? 20.839 -7.982 -19.954 1.00 83.00 86 ASN A CA 1
ATOM 672 C C . ASN A 1 86 ? 19.735 -7.063 -19.396 1.00 83.00 86 ASN A C 1
ATOM 674 O O . ASN A 1 86 ? 19.969 -6.363 -18.412 1.00 83.00 86 ASN A O 1
ATOM 678 N N . ILE A 1 87 ? 18.559 -7.024 -20.029 1.00 87.00 87 ILE A N 1
ATOM 679 C CA . ILE A 1 87 ? 17.398 -6.260 -19.572 1.00 87.00 87 ILE A CA 1
ATOM 680 C C . ILE A 1 87 ? 16.461 -7.251 -18.892 1.00 87.00 87 ILE A C 1
ATOM 682 O O . ILE A 1 87 ? 15.838 -8.077 -19.555 1.00 87.00 87 ILE A O 1
ATOM 686 N N . PHE A 1 88 ? 16.386 -7.184 -17.570 1.00 79.06 88 PHE A N 1
ATOM 687 C CA . PHE A 1 88 ? 15.582 -8.102 -16.772 1.00 79.06 88 PHE A CA 1
ATOM 688 C C . PHE A 1 88 ? 14.375 -7.381 -16.189 1.00 79.06 88 PHE A C 1
ATOM 690 O O . PHE A 1 88 ? 14.468 -6.217 -15.793 1.00 79.06 88 PHE A O 1
ATOM 697 N N . SER A 1 89 ? 13.250 -8.087 -16.115 1.00 76.50 89 SER A N 1
ATOM 698 C CA . SER A 1 89 ? 12.095 -7.608 -15.369 1.00 76.50 89 SER A CA 1
ATOM 699 C C . SER A 1 89 ? 12.367 -7.751 -13.867 1.00 76.50 89 SER A C 1
ATOM 701 O O . SER A 1 89 ? 12.910 -8.758 -13.404 1.00 76.50 89 SER A O 1
ATOM 703 N N . ALA A 1 90 ? 12.051 -6.712 -13.093 1.00 72.00 90 ALA A N 1
ATOM 704 C CA . ALA A 1 90 ? 12.367 -6.662 -11.663 1.00 72.00 90 ALA A CA 1
ATOM 705 C C . ALA A 1 90 ? 11.560 -7.681 -10.834 1.00 72.00 90 ALA A C 1
ATOM 707 O O . ALA A 1 90 ? 12.001 -8.089 -9.758 1.00 72.00 90 ALA A O 1
ATOM 708 N N . ASP A 1 91 ? 10.403 -8.112 -11.339 1.00 64.38 91 ASP A N 1
ATOM 709 C CA . ASP A 1 91 ? 9.547 -9.130 -10.723 1.00 64.38 91 ASP A CA 1
ATOM 710 C C . ASP A 1 91 ? 10.203 -10.524 -10.692 1.00 64.38 91 ASP A C 1
ATOM 712 O O . ASP A 1 91 ?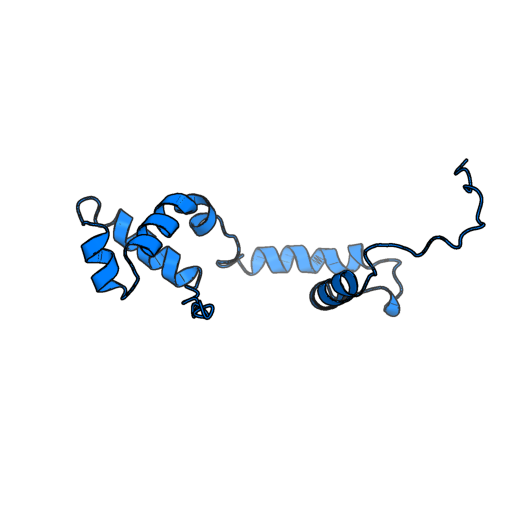 10.053 -11.248 -9.707 1.00 64.38 91 ASP A O 1
ATOM 716 N N . GLU A 1 92 ? 11.007 -10.873 -11.698 1.00 66.00 92 GLU A N 1
ATOM 717 C CA . GLU A 1 92 ? 11.743 -12.143 -11.762 1.00 66.00 92 GLU A CA 1
ATOM 718 C C . GLU A 1 92 ? 13.062 -12.117 -10.960 1.00 66.00 92 GLU A C 1
ATOM 720 O O . GLU A 1 92 ? 13.512 -13.149 -10.452 1.00 66.00 92 GLU A O 1
ATOM 725 N N . MET A 1 93 ? 13.670 -10.939 -10.758 1.00 62.41 93 MET A N 1
ATOM 726 C CA . MET A 1 93 ? 14.931 -10.807 -10.005 1.00 62.41 93 MET A CA 1
ATOM 727 C C . MET A 1 93 ? 14.771 -11.029 -8.491 1.00 62.41 93 MET A C 1
ATOM 729 O O . MET A 1 93 ? 15.719 -11.459 -7.827 1.00 62.41 93 MET A O 1
ATOM 733 N N . GLY A 1 94 ? 13.576 -10.800 -7.932 1.00 61.00 94 GLY A N 1
ATOM 734 C CA . GLY A 1 94 ? 13.292 -11.038 -6.510 1.00 61.00 94 GLY A CA 1
ATOM 735 C C . GLY A 1 94 ? 13.397 -12.515 -6.104 1.00 61.00 94 GLY A C 1
ATOM 736 O O . GLY A 1 94 ? 13.894 -12.832 -5.021 1.00 61.00 94 GLY A O 1
ATOM 737 N N . LEU A 1 95 ? 13.005 -13.427 -7.002 1.00 61.97 95 LEU A N 1
ATOM 738 C CA . LEU A 1 95 ? 13.154 -14.877 -6.819 1.00 61.97 95 LEU A CA 1
ATOM 739 C C . LEU A 1 95 ? 14.622 -15.317 -6.917 1.00 61.97 95 LEU A C 1
ATOM 741 O O . LEU A 1 95 ? 15.055 -16.228 -6.205 1.00 61.97 95 LEU A O 1
ATOM 745 N N . PHE A 1 96 ? 15.408 -14.644 -7.762 1.00 57.66 96 PHE A N 1
ATOM 746 C CA . PHE A 1 96 ? 16.835 -14.921 -7.900 1.00 57.66 96 PHE A CA 1
ATOM 747 C C . PHE A 1 96 ? 17.610 -14.527 -6.638 1.00 57.66 96 PHE A C 1
ATOM 749 O O . PHE A 1 96 ? 18.461 -15.293 -6.202 1.00 57.66 96 PHE A O 1
ATOM 756 N N . TYR A 1 97 ? 17.265 -13.407 -5.986 1.00 59.88 97 TYR A N 1
ATOM 757 C CA . TYR A 1 97 ? 17.911 -12.974 -4.736 1.00 59.88 97 TYR A CA 1
ATOM 758 C C . TYR A 1 97 ? 17.704 -13.967 -3.581 1.00 59.88 97 TYR A C 1
ATOM 760 O O . TYR A 1 97 ? 18.637 -14.241 -2.835 1.00 59.88 97 TYR A O 1
ATOM 768 N N . GLN A 1 98 ? 16.518 -14.578 -3.475 1.00 61.25 98 GLN A N 1
ATOM 769 C CA . GLN A 1 98 ? 16.264 -15.663 -2.509 1.00 61.25 98 GLN A CA 1
ATOM 770 C C . GLN A 1 98 ? 17.029 -16.954 -2.835 1.00 61.25 98 GLN A C 1
ATOM 772 O O . GLN A 1 98 ? 17.213 -17.803 -1.966 1.00 61.25 98 GLN A O 1
ATOM 777 N N . SER A 1 99 ? 17.458 -17.102 -4.089 1.00 62.25 99 SER A N 1
ATOM 778 C CA . SER A 1 99 ? 18.236 -18.242 -4.575 1.00 62.25 99 SER A CA 1
ATOM 779 C C . SER A 1 99 ? 19.747 -17.989 -4.530 1.00 62.25 99 SER A C 1
ATOM 781 O O . SER A 1 99 ? 20.525 -18.914 -4.775 1.00 62.25 99 SER A O 1
ATOM 783 N N . VAL A 1 100 ? 20.186 -16.765 -4.203 1.00 65.25 100 VAL A N 1
ATOM 784 C CA . VAL A 1 100 ? 21.594 -16.483 -3.915 1.00 65.25 100 VAL A CA 1
ATOM 785 C C . VAL A 1 100 ? 21.900 -17.075 -2.539 1.00 65.25 100 VAL A C 1
ATOM 787 O O . VAL A 1 100 ? 21.268 -16.690 -1.558 1.00 65.25 100 VAL A O 1
ATOM 790 N N . PRO A 1 101 ? 22.850 -18.016 -2.419 1.00 67.25 101 PRO A N 1
ATOM 791 C CA . PRO A 1 101 ? 23.242 -18.511 -1.111 1.00 67.25 101 PRO A CA 1
ATOM 792 C C . PRO A 1 101 ? 23.784 -17.342 -0.275 1.00 67.25 101 PRO A C 1
ATOM 794 O O . PRO A 1 101 ? 24.726 -16.678 -0.701 1.00 67.25 101 PRO A O 1
ATOM 797 N N . ASP A 1 102 ? 23.242 -17.142 0.936 1.00 60.62 102 ASP A N 1
ATOM 798 C CA . ASP A 1 102 ? 23.643 -16.110 1.927 1.00 60.62 102 ASP A CA 1
ATOM 799 C C . ASP A 1 102 ? 2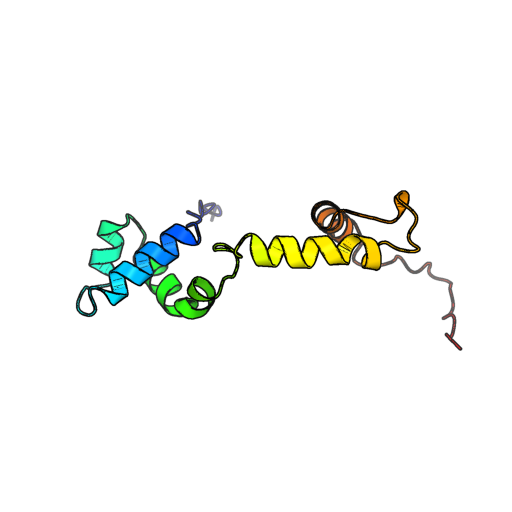5.159 -16.029 2.179 1.00 60.62 102 ASP A C 1
ATOM 801 O O . ASP A 1 102 ? 25.682 -15.091 2.781 1.00 60.62 102 ASP A O 1
ATOM 805 N N . LYS A 1 103 ? 25.874 -17.078 1.785 1.00 60.31 103 LYS A N 1
ATOM 806 C CA . LYS A 1 103 ? 27.298 -17.260 1.970 1.00 60.31 103 LYS A CA 1
ATOM 807 C C . LYS A 1 103 ? 27.852 -17.751 0.647 1.00 60.31 103 LYS A C 1
ATOM 809 O O . LYS A 1 103 ? 27.703 -18.925 0.310 1.00 60.31 103 LYS A O 1
ATOM 814 N N . THR A 1 104 ? 28.539 -16.877 -0.080 1.00 55.56 104 THR A N 1
ATOM 815 C CA . THR A 1 104 ? 29.562 -17.313 -1.028 1.00 55.56 104 THR A CA 1
ATOM 816 C C . THR A 1 104 ? 30.459 -18.280 -0.262 1.00 55.56 104 THR A C 1
ATOM 818 O O . THR A 1 104 ? 31.090 -17.899 0.727 1.00 55.56 104 THR A O 1
ATOM 821 N N . ALA A 1 105 ? 30.453 -19.555 -0.642 1.00 54.78 105 ALA A N 1
ATOM 822 C CA . ALA A 1 105 ? 31.392 -20.520 -0.104 1.00 54.78 105 ALA A CA 1
ATOM 823 C C . ALA A 1 105 ? 32.791 -20.060 -0.528 1.00 54.78 105 ALA A C 1
ATOM 825 O O . ALA A 1 105 ? 33.228 -20.325 -1.644 1.00 54.78 105 ALA A O 1
ATOM 826 N N . MET A 1 106 ? 33.475 -19.315 0.343 1.00 53.72 106 MET A N 1
ATOM 827 C CA . MET A 1 106 ? 34.909 -19.107 0.217 1.00 53.72 106 MET A CA 1
ATOM 828 C C . MET A 1 106 ? 35.550 -20.491 0.199 1.00 53.72 106 MET A C 1
ATOM 830 O O . MET A 1 106 ? 35.494 -21.221 1.194 1.00 53.72 106 MET A O 1
ATOM 834 N N . PHE A 1 107 ? 36.156 -20.859 -0.928 1.00 51.62 107 PHE A N 1
ATOM 835 C CA . PHE A 1 107 ? 37.092 -21.969 -0.942 1.00 51.62 107 PHE A CA 1
ATOM 836 C C . PHE A 1 107 ? 38.198 -21.656 0.066 1.00 51.62 107 PHE A C 1
ATOM 838 O O . PHE A 1 107 ? 38.706 -20.537 0.138 1.00 51.62 107 PHE A O 1
ATOM 845 N N . LYS A 1 108 ? 38.524 -22.653 0.888 1.00 54.72 108 LYS A N 1
ATOM 846 C CA . LYS A 1 108 ? 39.324 -22.533 2.114 1.00 54.72 108 LYS A CA 1
ATOM 847 C C . LYS A 1 108 ? 40.783 -22.081 1.894 1.00 54.72 108 LYS A C 1
ATOM 849 O O . LYS A 1 108 ? 41.506 -21.985 2.876 1.00 54.72 108 LYS A O 1
ATOM 854 N N . ASP A 1 109 ? 41.192 -21.767 0.663 1.00 56.09 109 ASP A N 1
ATOM 855 C CA . ASP A 1 109 ? 42.579 -21.428 0.311 1.00 56.09 109 ASP A CA 1
ATOM 856 C C . ASP A 1 109 ? 42.784 -20.148 -0.518 1.00 56.09 109 ASP A C 1
ATOM 858 O O . ASP A 1 109 ? 43.927 -19.789 -0.805 1.00 56.09 109 ASP A O 1
ATOM 862 N N . GLU A 1 110 ? 41.744 -19.382 -0.862 1.00 52.38 110 GLU A N 1
ATOM 863 C CA . GLU A 1 110 ? 41.983 -18.117 -1.570 1.00 52.38 110 GLU A CA 1
ATOM 864 C C . GLU A 1 110 ? 42.298 -16.978 -0.594 1.00 52.38 110 GLU A C 1
ATOM 866 O O . GLU A 1 110 ? 41.447 -16.324 0.013 1.00 52.38 110 GLU A O 1
ATOM 871 N N . SER A 1 111 ? 43.601 -16.763 -0.435 1.00 48.09 111 SER A N 1
ATOM 872 C CA . SER A 1 111 ? 44.192 -15.618 0.242 1.00 48.09 111 SER A CA 1
ATOM 873 C C . SER A 1 111 ? 43.751 -14.325 -0.446 1.00 48.09 111 SER A C 1
ATOM 875 O O . SER A 1 111 ? 44.166 -14.055 -1.566 1.00 48.09 111 SER A O 1
ATOM 877 N N . LYS A 1 112 ? 42.920 -13.540 0.252 1.00 47.47 112 LYS A N 1
ATOM 878 C CA . LYS A 1 112 ? 42.548 -12.132 0.006 1.00 47.47 112 LYS A CA 1
ATOM 879 C C . LYS A 1 112 ? 43.197 -11.508 -1.242 1.00 47.47 112 LYS A C 1
ATOM 881 O O . LYS A 1 112 ? 44.301 -10.964 -1.156 1.00 47.47 112 LYS A O 1
ATOM 886 N N . ALA A 1 113 ? 42.472 -11.488 -2.360 1.00 44.69 113 ALA A N 1
ATOM 887 C CA . ALA A 1 113 ? 42.762 -10.536 -3.422 1.00 44.69 113 ALA A CA 1
ATOM 888 C C . ALA A 1 113 ? 42.571 -9.126 -2.842 1.00 44.69 113 ALA A C 1
ATOM 890 O O . ALA A 1 113 ? 41.465 -8.714 -2.491 1.00 44.69 113 ALA A O 1
ATOM 891 N N . LYS A 1 114 ? 43.684 -8.415 -2.651 1.00 44.09 114 LYS A N 1
ATOM 892 C CA . LYS A 1 114 ? 43.671 -6.981 -2.378 1.00 44.09 114 LYS A CA 1
ATOM 893 C C . LYS A 1 114 ? 43.168 -6.304 -3.645 1.00 44.09 114 LYS A C 1
ATOM 895 O O . LYS A 1 114 ? 43.824 -6.397 -4.679 1.00 44.09 114 LYS A O 1
ATOM 900 N N . PHE A 1 115 ? 42.026 -5.637 -3.553 1.00 43.50 115 PHE A N 1
ATOM 901 C CA . PHE A 1 115 ? 41.667 -4.624 -4.532 1.00 43.50 115 PHE A CA 1
ATOM 902 C C . PHE A 1 115 ? 42.691 -3.492 -4.388 1.00 43.50 115 PHE A C 1
ATOM 904 O O . PHE A 1 115 ? 42.833 -2.917 -3.305 1.00 43.50 115 PHE A O 1
ATOM 911 N N . VAL A 1 116 ? 43.481 -3.300 -5.443 1.00 42.50 116 VAL A N 1
ATOM 912 C CA . VAL A 1 116 ? 44.264 -2.083 -5.688 1.00 42.50 116 VAL A CA 1
ATOM 913 C C . VAL A 1 116 ? 43.318 -1.034 -6.246 1.00 42.50 116 VAL A C 1
ATOM 915 O O . VAL A 1 116 ? 42.462 -1.427 -7.072 1.00 42.50 116 VAL A O 1
#

Radius of gyration: 23.97 Å; Cα contacts (8 Å, |Δi|>4): 35; chains: 1; bounding box: 64×39×47 Å

pLDDT: mean 75.06, std 14.27, range [42.5, 91.81]

Mean predicted aligned error: 15.86 Å